Protein AF-A0AAW9V6P7-F1 (afdb_monomer_lite)

Sequence (64 aa):
MDFKNIMMINISDTGVSLTFNGGMASYDKDGSLEGCIGDRSIIPTHVSFVDTRSNQNQSAKSPT

pLDDT: mean 79.28, std 14.56, range [48.03, 94.5]

Organism: NCBI:txid126385

Secondary structure (DSSP, 8-state):
---TT-EEEEE-SSEEEEEETTEEEEEETTSBEEEEES-GGGS-SB-----TTGGGGSTT----

Radius of gyration: 16.5 Å; chains: 1; bounding box: 53×26×39 Å

Structure (mmCIF, N/CA/C/O backbone):
data_AF-A0AAW9V6P7-F1
#
_entry.id   AF-A0AAW9V6P7-F1
#
loop_
_atom_site.group_PDB
_atom_site.id
_atom_site.type_symbol
_atom_site.label_atom_id
_atom_site.label_alt_id
_atom_site.label_comp_id
_atom_site.label_asym_id
_atom_site.label_entity_id
_atom_site.label_seq_id
_atom_site.pdbx_PDB_ins_code
_atom_site.Cartn_x
_atom_site.Cartn_y
_atom_site.Cartn_z
_atom_site.occupancy
_atom_site.B_iso_or_equiv
_atom_site.auth_seq_id
_atom_site.auth_comp_id
_atom_site.auth_asym_id
_atom_site.auth_atom_id
_atom_site.pdbx_PDB_model_num
ATOM 1 N N . MET A 1 1 ? 19.172 -16.484 2.441 1.00 49.69 1 MET A N 1
ATOM 2 C CA . MET A 1 1 ? 17.782 -16.365 2.927 1.00 49.69 1 MET A CA 1
ATOM 3 C C . MET A 1 1 ? 16.923 -15.995 1.738 1.00 49.69 1 MET A C 1
ATOM 5 O O . MET A 1 1 ? 17.285 -15.059 1.037 1.00 49.69 1 MET A O 1
ATOM 9 N N . ASP A 1 2 ? 15.874 -16.766 1.458 1.00 55.06 2 ASP A N 1
ATOM 10 C CA . ASP A 1 2 ? 14.887 -16.416 0.435 1.00 55.06 2 ASP A CA 1
ATOM 11 C C . ASP A 1 2 ? 13.916 -15.405 1.061 1.00 55.06 2 ASP A C 1
ATOM 13 O O . ASP A 1 2 ? 13.150 -15.760 1.953 1.00 55.06 2 ASP A O 1
ATOM 17 N N . PH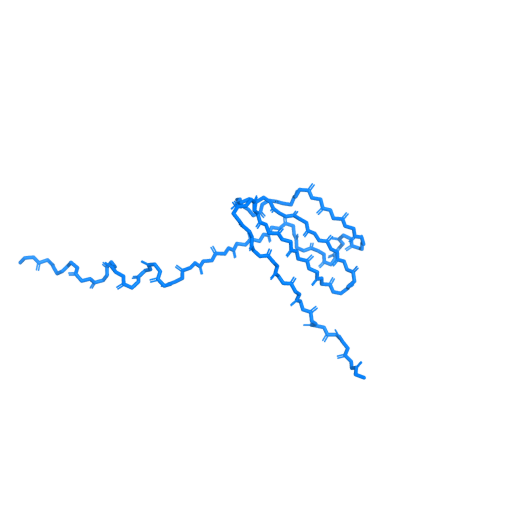E A 1 3 ? 14.019 -14.130 0.676 1.00 56.31 3 PHE A N 1
ATOM 18 C CA . PHE A 1 3 ? 13.143 -13.057 1.170 1.00 56.31 3 PHE A CA 1
ATOM 19 C C . PHE A 1 3 ? 11.804 -13.006 0.417 1.00 56.31 3 PHE A C 1
ATOM 21 O O . PHE A 1 3 ? 11.028 -12.066 0.607 1.00 56.31 3 PHE A O 1
ATOM 28 N N . LYS A 1 4 ? 11.517 -13.993 -0.447 1.00 60.88 4 LYS A N 1
ATOM 29 C CA . LYS A 1 4 ? 10.206 -14.116 -1.082 1.00 60.88 4 LYS A CA 1
ATOM 30 C C . LYS A 1 4 ? 9.133 -14.171 0.003 1.00 60.88 4 LYS A C 1
ATOM 32 O O . LYS A 1 4 ? 9.159 -15.040 0.872 1.00 60.88 4 LYS A O 1
ATOM 37 N N . ASN A 1 5 ? 8.175 -13.252 -0.104 1.00 66.81 5 ASN A N 1
ATOM 38 C CA . ASN A 1 5 ? 6.960 -13.148 0.710 1.00 66.81 5 ASN A CA 1
ATOM 39 C C . ASN A 1 5 ? 7.068 -12.392 2.045 1.00 66.81 5 ASN A C 1
ATOM 41 O O . ASN A 1 5 ? 6.164 -12.516 2.870 1.00 66.81 5 ASN A O 1
ATOM 45 N N . ILE A 1 6 ? 8.101 -11.574 2.273 1.00 74.44 6 ILE A N 1
ATOM 46 C CA . ILE A 1 6 ? 8.055 -10.623 3.396 1.00 74.44 6 ILE A CA 1
ATOM 47 C C . ILE A 1 6 ? 7.277 -9.380 2.967 1.00 74.44 6 ILE A C 1
ATOM 49 O O . ILE A 1 6 ? 7.669 -8.657 2.051 1.00 74.44 6 ILE A O 1
ATOM 53 N N . MET A 1 7 ? 6.164 -9.153 3.658 1.00 84.88 7 MET A N 1
ATOM 54 C CA . MET A 1 7 ? 5.368 -7.939 3.577 1.00 84.88 7 MET A CA 1
ATOM 55 C C . MET A 1 7 ? 5.548 -7.157 4.872 1.00 84.88 7 MET A C 1
ATOM 57 O O . MET A 1 7 ? 5.364 -7.703 5.959 1.00 84.88 7 MET A O 1
ATOM 61 N N . MET A 1 8 ? 5.887 -5.879 4.751 1.00 89.06 8 MET A N 1
ATOM 62 C CA . MET A 1 8 ? 5.880 -4.945 5.869 1.00 89.06 8 MET A CA 1
ATOM 63 C C . MET A 1 8 ? 4.680 -4.020 5.721 1.00 89.06 8 MET A C 1
ATOM 65 O O . MET A 1 8 ? 4.473 -3.451 4.650 1.00 89.06 8 MET A O 1
ATOM 69 N N . ILE A 1 9 ? 3.900 -3.882 6.790 1.00 90.44 9 ILE A N 1
ATOM 70 C CA . ILE A 1 9 ? 2.739 -2.995 6.847 1.00 90.44 9 ILE A CA 1
ATOM 71 C C . ILE A 1 9 ? 2.974 -2.017 7.992 1.00 90.44 9 ILE A C 1
ATOM 73 O O . ILE A 1 9 ? 3.122 -2.443 9.137 1.00 90.44 9 ILE A O 1
ATOM 77 N N . ASN A 1 10 ? 2.987 -0.721 7.689 1.00 89.69 10 ASN A N 1
ATOM 78 C CA . ASN A 1 10 ? 2.988 0.331 8.699 1.00 89.69 10 ASN A CA 1
ATOM 79 C C . ASN A 1 10 ? 1.622 1.006 8.701 1.00 89.69 10 ASN A C 1
ATOM 81 O O . ASN A 1 10 ? 1.189 1.519 7.671 1.00 89.69 10 ASN A O 1
ATOM 85 N N . ILE A 1 11 ? 0.976 1.018 9.861 1.00 88.50 11 ILE A N 1
ATOM 86 C CA . ILE A 1 11 ? -0.338 1.626 10.065 1.00 88.50 11 ILE A CA 1
ATOM 87 C C . ILE A 1 11 ? -0.136 2.892 10.896 1.00 88.50 11 ILE A C 1
ATOM 89 O O . ILE A 1 11 ? 0.456 2.826 11.976 1.00 88.50 11 ILE A O 1
ATOM 93 N N . SER A 1 12 ? -0.620 4.026 10.396 1.00 85.56 12 SER A N 1
ATOM 94 C CA . SER A 1 12 ? -0.681 5.297 11.116 1.00 85.56 12 SER A CA 1
ATOM 95 C C . SER A 1 12 ? -2.125 5.789 11.214 1.00 85.56 12 SER A C 1
ATOM 97 O O . SER A 1 12 ? -3.052 5.220 10.643 1.00 85.56 12 SER A O 1
ATOM 99 N N . ASP A 1 13 ? -2.317 6.867 11.962 1.00 83.50 13 ASP A N 1
ATOM 100 C CA . ASP A 1 13 ? -3.559 7.639 12.007 1.00 83.50 13 ASP A CA 1
ATOM 101 C C . ASP A 1 13 ? -3.920 8.277 10.655 1.00 83.50 13 ASP A C 1
ATOM 103 O O . ASP A 1 13 ? -5.094 8.504 10.366 1.00 83.50 13 ASP A O 1
ATOM 107 N N . THR A 1 14 ? -2.917 8.549 9.823 1.00 82.88 14 THR A N 1
ATOM 108 C CA . THR A 1 14 ? -3.083 9.179 8.509 1.00 82.88 14 THR A CA 1
ATOM 109 C C . THR A 1 14 ? -3.306 8.201 7.357 1.00 82.88 14 THR A C 1
ATOM 111 O O . THR A 1 14 ? -3.773 8.628 6.303 1.00 82.88 14 THR A O 1
ATOM 114 N N . GLY A 1 15 ? -3.011 6.911 7.528 1.00 87.50 15 GLY A N 1
ATOM 115 C CA . GLY A 1 15 ? -3.139 5.922 6.460 1.00 87.50 15 GLY A CA 1
ATOM 116 C C . GLY A 1 15 ? -2.246 4.704 6.667 1.00 87.50 15 GLY A C 1
ATOM 117 O O . GLY A 1 15 ? -1.901 4.333 7.792 1.00 87.50 15 GLY A O 1
ATOM 118 N N . VAL A 1 16 ? -1.875 4.056 5.564 1.00 91.25 16 VAL A N 1
ATOM 119 C CA . VAL A 1 16 ? -1.066 2.836 5.581 1.00 91.25 16 VAL A CA 1
ATOM 120 C C . VAL A 1 16 ? 0.027 2.891 4.533 1.00 91.25 16 VAL A C 1
ATOM 122 O O . VAL A 1 16 ? -0.213 3.267 3.392 1.00 91.25 16 VAL A O 1
ATOM 125 N N . SER A 1 17 ? 1.222 2.423 4.892 1.00 91.94 17 SER A N 1
ATOM 126 C CA . SER A 1 17 ? 2.251 2.091 3.907 1.00 91.94 17 SER A CA 1
ATOM 127 C C . SER A 1 17 ? 2.548 0.597 3.886 1.00 91.94 17 SER A C 1
ATOM 129 O O . SER A 1 17 ? 2.574 -0.073 4.920 1.00 91.94 17 SER A O 1
ATOM 131 N N . LEU A 1 18 ? 2.759 0.075 2.681 1.00 91.50 18 LEU A N 1
ATOM 132 C CA . LEU A 1 18 ? 3.032 -1.329 2.408 1.00 91.50 18 LEU A CA 1
ATOM 133 C C . LEU A 1 18 ? 4.341 -1.444 1.640 1.00 91.50 18 LEU A C 1
ATOM 135 O O . LEU A 1 18 ? 4.494 -0.810 0.599 1.00 91.50 18 LEU A O 1
ATOM 139 N N . THR A 1 19 ? 5.245 -2.294 2.116 1.00 90.44 19 THR A N 1
ATOM 140 C CA . THR A 1 19 ? 6.442 -2.706 1.377 1.00 90.44 19 THR A CA 1
ATOM 141 C C . THR A 1 19 ? 6.332 -4.190 1.075 1.00 90.44 19 THR A C 1
ATOM 143 O O . THR A 1 19 ? 6.220 -5.007 1.991 1.00 90.44 19 THR A O 1
ATOM 146 N N . PHE A 1 20 ? 6.355 -4.549 -0.206 1.00 85.69 20 PHE A N 1
ATOM 147 C CA . PHE A 1 20 ? 6.180 -5.925 -0.655 1.00 85.69 20 PHE A CA 1
ATOM 148 C C . PHE A 1 20 ? 6.930 -6.180 -1.960 1.00 85.69 20 PHE A C 1
ATOM 150 O O . PHE A 1 20 ? 6.781 -5.430 -2.920 1.00 85.69 20 PHE A O 1
ATOM 157 N N . ASN A 1 21 ? 7.738 -7.246 -1.999 1.00 84.06 21 ASN A N 1
ATOM 158 C CA . ASN A 1 21 ? 8.501 -7.659 -3.185 1.00 84.06 21 ASN A CA 1
ATOM 159 C C . ASN A 1 21 ? 9.292 -6.509 -3.856 1.00 84.06 21 ASN A C 1
ATOM 161 O O . ASN A 1 21 ? 9.384 -6.430 -5.077 1.00 84.06 21 ASN A O 1
ATOM 165 N N . GLY A 1 22 ? 9.858 -5.603 -3.050 1.00 81.94 22 GLY A N 1
ATOM 166 C CA . GLY A 1 22 ? 10.620 -4.438 -3.524 1.00 81.94 22 GLY A CA 1
ATOM 167 C C . GLY A 1 22 ? 9.770 -3.253 -3.998 1.00 81.94 22 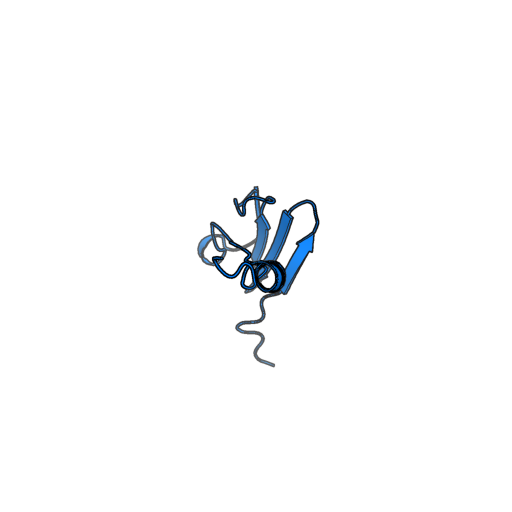GLY A C 1
ATOM 168 O O . GLY A 1 22 ? 10.323 -2.187 -4.256 1.00 81.94 22 GLY A O 1
ATOM 169 N N . GLY A 1 23 ? 8.447 -3.412 -4.079 1.00 88.56 23 GLY A N 1
ATOM 170 C CA . GLY A 1 23 ? 7.500 -2.320 -4.266 1.00 88.56 23 GLY A CA 1
ATOM 171 C C . GLY A 1 23 ? 7.112 -1.679 -2.936 1.00 88.56 23 GLY A C 1
ATOM 172 O O . GLY A 1 23 ? 7.088 -2.339 -1.895 1.00 88.56 23 GLY A O 1
ATOM 173 N N . MET A 1 24 ? 6.789 -0.391 -2.983 1.00 92.50 24 MET A N 1
ATOM 174 C CA . MET A 1 24 ? 6.273 0.369 -1.849 1.00 92.50 24 MET A CA 1
ATOM 175 C C . MET A 1 24 ? 5.015 1.126 -2.268 1.00 92.50 24 MET A C 1
ATOM 177 O O . MET A 1 24 ? 4.975 1.697 -3.356 1.00 92.50 24 MET A O 1
ATOM 181 N N . ALA A 1 25 ? 3.997 1.147 -1.415 1.00 93.81 25 ALA A N 1
A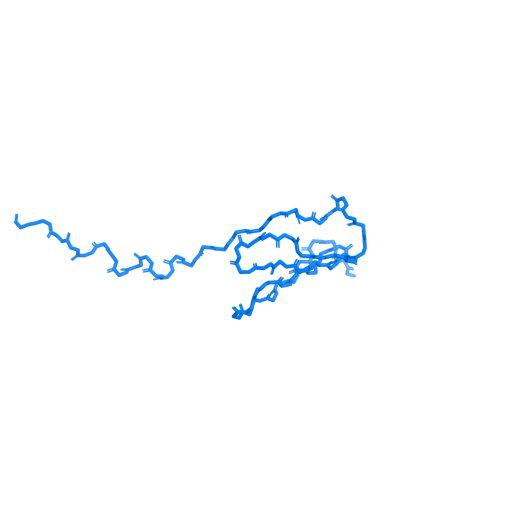TOM 182 C CA . ALA A 1 25 ? 2.732 1.825 -1.674 1.00 93.81 25 ALA A CA 1
ATOM 183 C C . ALA A 1 25 ? 2.220 2.559 -0.435 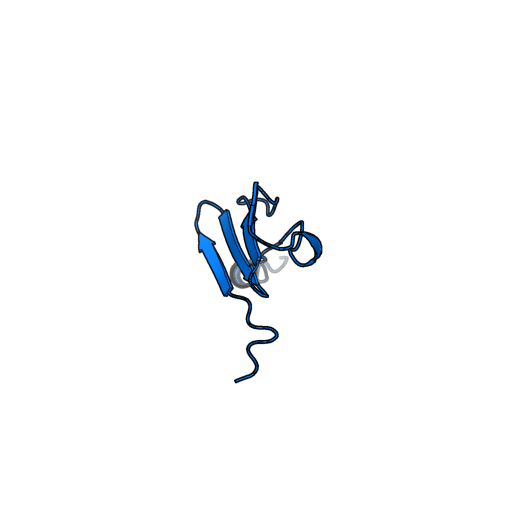1.00 93.81 25 ALA A C 1
ATOM 185 O O . ALA A 1 25 ? 2.414 2.077 0.679 1.00 93.81 25 ALA A O 1
ATOM 186 N N . SER A 1 26 ? 1.564 3.698 -0.653 1.00 94.50 26 SER A N 1
ATOM 187 C CA . SER A 1 26 ? 0.816 4.454 0.355 1.00 94.50 26 SER A CA 1
ATOM 188 C C . SER A 1 26 ? -0.669 4.374 0.044 1.00 94.50 26 SER A C 1
ATOM 190 O O . SER A 1 26 ? -1.067 4.520 -1.115 1.00 94.50 26 SER A O 1
ATOM 192 N N . TYR A 1 27 ? -1.469 4.172 1.079 1.00 93.75 27 TYR A N 1
ATOM 193 C CA . TYR A 1 27 ? -2.918 4.161 1.020 1.00 93.75 27 TYR A CA 1
ATOM 194 C C . TYR A 1 27 ? -3.463 5.133 2.052 1.00 93.75 27 TYR A C 1
ATOM 196 O O . TYR A 1 27 ? -2.926 5.235 3.160 1.00 93.75 27 TYR A O 1
ATOM 204 N N . ASP A 1 28 ? -4.550 5.801 1.699 1.00 92.06 28 ASP A N 1
ATOM 205 C CA . ASP A 1 28 ? -5.273 6.650 2.632 1.00 92.06 28 ASP A CA 1
ATOM 206 C C . ASP A 1 28 ? -5.981 5.818 3.720 1.00 92.06 28 ASP A C 1
ATOM 208 O O . ASP A 1 28 ? -5.995 4.581 3.715 1.00 92.06 28 ASP A O 1
ATOM 212 N N . LYS A 1 29 ? -6.596 6.511 4.682 1.00 88.38 29 LYS A N 1
ATOM 213 C CA . LYS A 1 29 ? -7.369 5.901 5.777 1.00 88.38 29 LYS A CA 1
ATOM 214 C C . LYS A 1 29 ? -8.539 5.019 5.312 1.00 88.38 29 LYS A C 1
ATOM 216 O O . LYS A 1 29 ? -9.001 4.181 6.083 1.00 88.38 29 LYS A O 1
ATOM 221 N N . ASP A 1 30 ? -9.037 5.237 4.095 1.00 88.38 30 ASP A N 1
ATOM 222 C CA . ASP A 1 30 ? -10.155 4.496 3.510 1.00 88.38 30 ASP A CA 1
ATOM 223 C C . ASP A 1 30 ? -9.653 3.299 2.676 1.00 88.38 30 ASP A C 1
ATOM 225 O O . ASP A 1 30 ? -10.450 2.501 2.182 1.00 88.38 30 ASP A O 1
ATOM 229 N N . GLY A 1 31 ? -8.328 3.128 2.575 1.00 88.00 31 GLY A N 1
ATOM 230 C CA . GLY A 1 31 ? -7.678 2.016 1.896 1.00 88.00 31 GLY A CA 1
ATOM 231 C C . GLY A 1 31 ? -7.432 2.240 0.406 1.00 88.00 31 GLY A C 1
ATOM 232 O O . GLY A 1 31 ? -7.089 1.284 -0.300 1.00 88.00 31 GLY A O 1
ATOM 233 N N . SER A 1 32 ? -7.600 3.471 -0.085 1.00 91.88 32 SER A N 1
ATOM 234 C CA . SER A 1 32 ? -7.388 3.823 -1.491 1.00 91.88 32 SER A CA 1
ATOM 235 C C . SER A 1 32 ? -5.920 4.130 -1.752 1.00 91.88 32 SER A C 1
ATOM 237 O O . SER A 1 32 ? -5.275 4.825 -0.972 1.00 91.88 32 SER A O 1
ATOM 239 N N . LEU A 1 33 ? -5.378 3.630 -2.864 1.00 92.44 33 LEU A N 1
ATOM 240 C CA . LEU A 1 33 ? -3.983 3.863 -3.236 1.00 92.44 33 LEU A CA 1
ATOM 241 C C . LEU A 1 33 ? -3.732 5.343 -3.576 1.00 92.44 33 LEU A C 1
ATOM 243 O O . LEU A 1 33 ? -4.239 5.847 -4.577 1.00 92.44 33 LEU A O 1
ATOM 247 N N . GLU A 1 34 ? -2.873 6.002 -2.803 1.00 93.75 34 GLU A N 1
ATOM 248 C CA . GLU A 1 34 ? -2.436 7.382 -3.054 1.00 93.75 34 GLU A CA 1
ATOM 249 C C . GLU A 1 34 ? -1.216 7.433 -3.981 1.00 93.75 34 GLU A C 1
ATOM 251 O O . GLU A 1 34 ? -1.077 8.332 -4.812 1.00 93.75 34 GLU A O 1
ATOM 256 N N . GLY A 1 35 ? -0.318 6.451 -3.865 1.00 92.75 35 GLY A N 1
ATOM 257 C CA . GLY A 1 35 ? 0.906 6.416 -4.656 1.00 92.75 35 GLY A CA 1
ATOM 258 C C . GLY A 1 35 ? 1.743 5.167 -4.427 1.00 92.75 35 GLY A C 1
ATOM 259 O O . GLY A 1 35 ? 1.603 4.475 -3.419 1.00 92.75 35 GLY A O 1
ATOM 260 N N . CYS A 1 36 ? 2.633 4.874 -5.376 1.00 94.06 36 CYS A N 1
ATOM 261 C CA . CYS A 1 36 ? 3.523 3.725 -5.290 1.00 94.06 36 CYS A CA 1
ATOM 262 C C . CYS A 1 36 ? 4.865 3.935 -6.000 1.00 94.06 36 CYS A C 1
ATOM 264 O O . CYS A 1 36 ? 4.958 4.682 -6.974 1.00 94.06 36 CYS A O 1
ATOM 266 N N . ILE A 1 37 ? 5.882 3.204 -5.545 1.00 92.94 37 ILE A N 1
ATOM 267 C CA . ILE A 1 37 ? 7.210 3.086 -6.154 1.00 92.94 37 ILE A CA 1
ATOM 268 C C . ILE A 1 37 ? 7.472 1.601 -6.440 1.00 92.94 37 ILE A C 1
ATOM 270 O O . ILE A 1 37 ? 7.220 0.754 -5.585 1.00 92.94 37 ILE A O 1
ATOM 274 N N . GLY A 1 38 ? 8.006 1.289 -7.623 1.00 88.88 38 GLY A N 1
ATOM 275 C CA . GLY A 1 38 ? 8.307 -0.080 -8.060 1.00 88.88 38 GLY A CA 1
ATOM 276 C C . GLY A 1 38 ? 7.310 -0.618 -9.088 1.00 88.88 38 GLY A C 1
ATOM 277 O O . GLY A 1 38 ? 6.586 0.148 -9.727 1.00 88.88 38 GLY A O 1
ATOM 278 N N . ASP A 1 39 ? 7.299 -1.939 -9.278 1.00 87.88 39 ASP A N 1
ATOM 279 C CA . ASP A 1 39 ? 6.367 -2.594 -10.197 1.00 87.88 39 ASP A CA 1
ATOM 280 C C . ASP A 1 39 ? 4.937 -2.492 -9.654 1.00 87.88 39 ASP A C 1
ATOM 282 O O . ASP A 1 39 ? 4.596 -3.017 -8.598 1.00 87.88 39 ASP A O 1
ATOM 286 N N . ARG A 1 40 ? 4.081 -1.787 -10.388 1.00 86.88 40 ARG A N 1
ATOM 287 C CA . ARG A 1 40 ? 2.706 -1.523 -9.973 1.00 86.88 40 ARG A CA 1
ATOM 288 C C . ARG A 1 40 ? 1.801 -2.752 -10.114 1.00 86.88 40 ARG A C 1
ATOM 290 O O . ARG A 1 40 ? 0.748 -2.785 -9.490 1.00 86.88 40 ARG A O 1
ATOM 297 N N . SER A 1 41 ? 2.196 -3.758 -10.897 1.00 88.56 41 SER A N 1
ATOM 298 C CA . SER A 1 41 ? 1.408 -4.983 -11.099 1.00 88.56 41 SER A CA 1
ATOM 299 C C . SER A 1 41 ? 1.384 -5.899 -9.871 1.00 88.56 41 SER A C 1
ATOM 301 O O . SER A 1 41 ? 0.449 -6.679 -9.703 1.00 88.56 41 SER A O 1
ATOM 303 N N . ILE A 1 42 ? 2.383 -5.772 -8.992 1.00 84.38 42 ILE A N 1
ATOM 304 C CA . ILE A 1 42 ? 2.504 -6.549 -7.750 1.00 84.38 42 ILE A CA 1
ATOM 305 C C . ILE A 1 42 ? 1.922 -5.825 -6.528 1.00 84.38 42 ILE A C 1
ATOM 307 O O . ILE A 1 42 ? 1.842 -6.411 -5.448 1.00 84.38 42 ILE A O 1
ATOM 311 N N . ILE A 1 43 ? 1.550 -4.552 -6.678 1.00 87.12 43 ILE A N 1
ATOM 312 C CA . ILE A 1 43 ? 1.045 -3.709 -5.595 1.00 87.12 43 ILE A CA 1
ATOM 313 C C . ILE A 1 43 ? -0.484 -3.822 -5.551 1.00 87.12 43 ILE A C 1
ATOM 315 O O . ILE A 1 43 ? -1.138 -3.561 -6.564 1.00 87.12 43 ILE A O 1
ATOM 319 N N . PRO A 1 44 ? -1.079 -4.184 -4.399 1.00 84.31 44 PRO A N 1
ATOM 320 C CA . PRO A 1 44 ? -2.527 -4.159 -4.235 1.00 84.31 44 PRO A CA 1
ATOM 321 C C . PRO A 1 44 ? -3.097 -2.778 -4.574 1.00 84.31 44 PRO A C 1
ATOM 323 O O . PRO A 1 44 ? -2.558 -1.753 -4.187 1.00 84.31 44 PRO A O 1
ATOM 326 N N . THR A 1 45 ? -4.202 -2.711 -5.307 1.00 84.31 45 THR A N 1
ATOM 327 C CA . THR A 1 45 ? -4.818 -1.407 -5.612 1.00 84.31 45 THR A CA 1
ATOM 328 C C . THR A 1 45 ? -5.670 -0.879 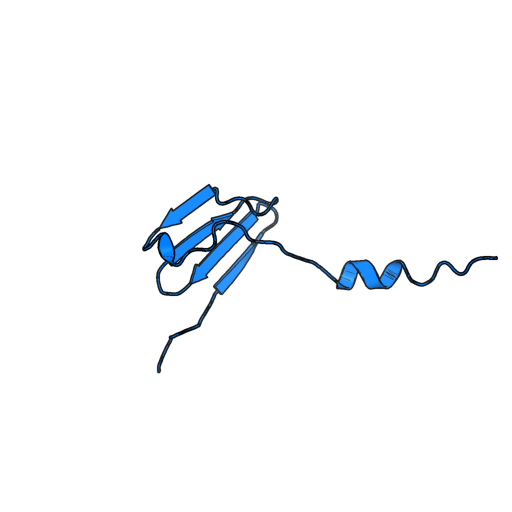-4.462 1.00 84.31 45 THR A C 1
ATOM 330 O O . THR A 1 45 ? -5.896 0.323 -4.387 1.00 84.31 45 THR A O 1
ATOM 333 N N . HIS A 1 46 ? -6.125 -1.771 -3.579 1.00 85.38 46 HIS A N 1
ATOM 334 C CA . HIS A 1 46 ? -6.924 -1.458 -2.400 1.00 85.38 46 HIS A CA 1
ATOM 335 C C . HIS A 1 46 ? -6.526 -2.374 -1.246 1.00 85.38 46 HIS A C 1
ATOM 337 O O . HIS A 1 46 ? -6.208 -3.550 -1.457 1.00 85.38 46 HIS A O 1
ATOM 343 N N . VAL A 1 47 ? -6.595 -1.846 -0.028 1.00 85.94 47 VAL A N 1
ATOM 344 C CA . VAL A 1 47 ? -6.345 -2.589 1.211 1.00 85.94 47 VAL A CA 1
ATOM 345 C C . VAL A 1 47 ? -7.445 -2.291 2.226 1.00 85.94 47 VAL A C 1
ATOM 347 O O . VAL A 1 47 ? -7.943 -1.176 2.295 1.00 85.94 47 VAL A O 1
ATOM 350 N N . SER A 1 48 ? -7.835 -3.282 3.027 1.00 83.81 48 SER A N 1
ATOM 351 C CA . SER A 1 48 ? -8.842 -3.111 4.080 1.00 83.81 48 SER A CA 1
ATOM 352 C C . SER A 1 48 ? -8.339 -3.684 5.397 1.00 83.81 48 SER A C 1
ATOM 354 O O . SER A 1 48 ? -7.842 -4.813 5.421 1.00 83.81 48 SER A O 1
ATOM 356 N N . PHE A 1 49 ? -8.534 -2.950 6.491 1.00 76.06 49 PHE A N 1
ATOM 357 C CA . PHE A 1 49 ? -8.122 -3.362 7.832 1.00 76.06 49 PHE A CA 1
ATOM 358 C C . PHE A 1 49 ? -9.345 -3.514 8.727 1.00 76.06 49 PHE A C 1
ATOM 360 O O . PHE A 1 49 ? -10.184 -2.620 8.808 1.00 76.06 49 PHE A O 1
ATOM 367 N N . VAL A 1 50 ? -9.445 -4.655 9.406 1.00 80.19 50 VAL A N 1
ATOM 368 C CA . VAL A 1 50 ? -10.544 -4.952 10.328 1.00 80.19 50 VAL A CA 1
ATOM 369 C C . VAL A 1 50 ? -9.956 -5.172 11.715 1.00 80.19 50 VAL A C 1
ATOM 371 O O . VAL A 1 50 ? -9.240 -6.148 11.934 1.00 80.19 50 VAL A O 1
ATOM 374 N N . ASP A 1 51 ? -10.266 -4.281 12.661 1.00 73.94 51 ASP A N 1
ATOM 375 C CA . ASP A 1 51 ? -9.936 -4.500 14.070 1.00 73.94 51 ASP A CA 1
ATOM 376 C C . ASP A 1 51 ? -11.048 -5.300 14.753 1.00 73.94 51 ASP A C 1
ATOM 378 O O . ASP A 1 51 ? -12.071 -4.767 15.189 1.00 73.94 51 ASP A O 1
ATOM 382 N N . THR A 1 52 ? -10.844 -6.608 14.865 1.00 78.50 52 THR A N 1
ATOM 383 C CA . THR A 1 52 ? -11.802 -7.504 15.519 1.00 78.50 52 THR A CA 1
ATOM 384 C C . THR A 1 52 ? -11.812 -7.369 17.044 1.00 78.50 52 THR A C 1
ATOM 386 O O . THR A 1 52 ? -12.717 -7.908 17.682 1.00 78.50 52 THR A O 1
ATOM 389 N N . ARG A 1 53 ? -10.858 -6.649 17.657 1.00 75.06 53 ARG A N 1
ATOM 390 C CA . ARG A 1 53 ? -10.835 -6.410 19.114 1.00 75.06 53 ARG A CA 1
ATOM 391 C C . ARG A 1 53 ? -11.977 -5.486 19.535 1.00 75.06 53 ARG A C 1
ATOM 393 O O . ARG A 1 53 ? -12.589 -5.704 20.577 1.00 75.06 53 ARG A O 1
ATOM 400 N N . SER A 1 54 ? -12.338 -4.531 18.681 1.00 62.81 54 SER A N 1
ATOM 401 C CA . SER A 1 54 ? -13.469 -3.613 18.880 1.00 62.81 54 SER A CA 1
ATOM 402 C C . SER A 1 54 ? -14.827 -4.327 18.914 1.00 62.81 54 SER A C 1
ATOM 404 O O . SER A 1 54 ? -15.759 -3.857 19.567 1.00 62.81 54 SER A O 1
ATOM 406 N N . ASN A 1 55 ? -14.936 -5.497 18.276 1.00 60.03 55 ASN A N 1
ATOM 407 C CA . ASN A 1 55 ? -16.171 -6.285 18.234 1.00 60.03 55 ASN A CA 1
ATOM 408 C C . ASN A 1 55 ? -16.410 -7.143 19.485 1.00 60.03 55 ASN A C 1
ATOM 410 O O . ASN A 1 55 ? -17.502 -7.687 19.641 1.00 60.03 55 ASN A O 1
ATOM 414 N N . GLN A 1 56 ? -15.450 -7.248 20.411 1.00 57.56 56 GLN A N 1
ATOM 415 C CA . GLN A 1 56 ? -15.653 -8.036 21.634 1.00 57.56 56 GLN A CA 1
ATOM 416 C C . GLN A 1 56 ? -16.620 -7.375 22.633 1.00 57.56 56 GLN A C 1
ATOM 418 O O . GLN A 1 56 ? -17.179 -8.066 23.479 1.00 57.56 56 GLN A O 1
ATOM 423 N N . ASN A 1 57 ? -16.906 -6.075 22.491 1.00 54.25 57 ASN A N 1
ATOM 424 C CA . ASN A 1 57 ? -17.796 -5.339 23.398 1.00 54.25 57 ASN A CA 1
ATOM 425 C C . ASN A 1 57 ? -19.256 -5.203 22.919 1.00 54.25 57 ASN A C 1
ATOM 427 O O . ASN A 1 57 ? -20.048 -4.553 23.600 1.00 54.25 57 ASN A O 1
ATOM 431 N N . GLN A 1 58 ? -19.653 -5.803 21.787 1.00 54.06 58 GLN A N 1
ATOM 432 C CA . GLN A 1 58 ? -21.042 -5.715 21.290 1.00 54.06 58 GLN A CA 1
ATOM 433 C C . GLN A 1 58 ? -21.876 -7.002 21.429 1.00 54.06 58 GLN A C 1
ATOM 435 O O . GLN A 1 58 ? -23.083 -6.952 21.210 1.00 54.06 58 GLN A O 1
ATOM 440 N N . SER A 1 59 ? -21.303 -8.122 21.886 1.00 50.28 59 SER A N 1
ATOM 441 C CA . SER A 1 59 ? -22.033 -9.402 22.021 1.00 50.28 59 SER A CA 1
ATOM 442 C C . SER A 1 59 ? -22.708 -9.648 23.383 1.00 50.28 59 SER A C 1
ATOM 444 O O . SER A 1 59 ? -23.129 -10.767 23.661 1.00 50.28 59 SER A O 1
ATOM 446 N N . ALA A 1 60 ? -22.843 -8.632 24.244 1.00 53.56 60 ALA A N 1
ATOM 447 C CA . ALA A 1 60 ? -23.438 -8.783 25.583 1.00 53.56 60 ALA A CA 1
ATOM 448 C C . ALA A 1 60 ? -24.665 -7.889 25.848 1.00 53.56 60 ALA A C 1
ATOM 450 O O . ALA A 1 60 ? -24.985 -7.610 27.001 1.00 53.56 60 ALA A O 1
ATOM 451 N N . LYS A 1 61 ? -25.385 -7.442 24.811 1.00 54.53 61 LYS A N 1
ATOM 452 C CA . LYS A 1 61 ? -26.770 -6.975 24.995 1.00 54.53 61 LYS A CA 1
ATOM 453 C C . LYS A 1 61 ? -27.720 -8.145 24.754 1.00 54.53 61 LYS A C 1
ATOM 455 O O . LYS A 1 61 ? -28.189 -8.362 23.642 1.00 54.53 61 LYS A O 1
ATOM 460 N N . SER A 1 62 ? -27.958 -8.912 25.813 1.00 51.94 62 SER A N 1
ATOM 461 C CA . SER A 1 62 ? -29.073 -9.851 25.912 1.00 51.94 62 SER A CA 1
ATOM 462 C C . SER A 1 62 ? -30.406 -9.118 25.674 1.00 51.94 62 SER A C 1
ATOM 464 O O . SER A 1 62 ? -30.604 -8.038 26.239 1.00 51.94 62 SER A O 1
ATOM 466 N N . PRO A 1 63 ? -31.329 -9.664 24.859 1.00 55.75 63 PRO A N 1
ATOM 467 C CA . PRO A 1 63 ? -32.720 -9.231 24.867 1.00 55.75 63 PRO A CA 1
ATOM 468 C C . PRO A 1 63 ? -33.355 -9.590 26.215 1.00 55.75 63 PRO A C 1
ATOM 470 O O . PRO A 1 63 ? -32.964 -10.572 26.847 1.00 55.75 63 PRO A O 1
ATOM 473 N N . THR A 1 64 ? -34.277 -8.732 26.63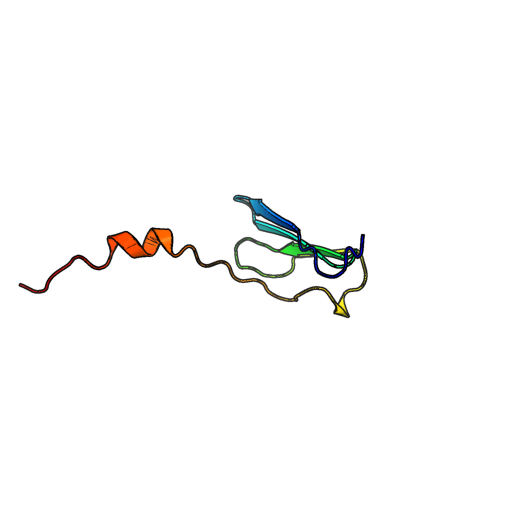8 1.00 48.03 64 THR A N 1
ATOM 474 C CA . THR A 1 64 ? -34.978 -8.704 27.929 1.00 48.03 64 THR A CA 1
ATOM 475 C C . THR A 1 64 ? -35.846 -9.931 28.174 1.00 48.03 64 THR A C 1
ATOM 477 O O . THR A 1 64 ? -36.433 -10.434 27.191 1.00 48.03 64 THR A O 1
#

Foldseek 3Di:
DPPAPDKDWDDDPQFIWIDHPNKIFTAGPQFATPDIDDDPVPDDRGDDDDDCVVVVPPPPPDDD